Protein AF-A0A517WMY6-F1 (afdb_monomer)

Sequence (155 aa):
MPVGAEIFATSEVVLKEEDVKKLNDDLMNQIGHDRFVGPAECALTLVLPDEYNLFEEVLTNSATLIEAHPVTAYYGAGYERGLWPELAAIIEFLKRRVPTVRVWYGSDTYGEVTETTAQWMSLMWDYWAENGNRPYQNRMRRGNSPESEETGSAH

Radius of gyration: 20.61 Å; Cα contacts (8 Å, |Δi|>4): 230; chains: 1; bounding box: 32×26×88 Å

Solvent-accessible surface area (backbone atoms only — not comparable to full-atom values): 9209 Å² total; per-residue (Å²): 129,82,54,42,36,40,37,38,38,34,14,76,56,75,74,53,70,71,58,49,50,50,52,22,55,54,48,29,74,71,77,40,55,90,47,24,46,55,90,88,42,40,37,50,44,79,57,55,81,86,64,32,81,82,45,63,85,80,64,57,75,45,58,26,42,34,39,41,30,55,61,50,36,25,61,47,94,96,38,27,71,13,55,53,74,60,55,50,49,55,52,54,47,46,60,74,71,42,68,79,50,48,45,32,42,30,37,73,82,76,80,54,67,43,74,62,43,76,68,52,49,49,53,51,49,55,51,38,73,76,52,51,68,55,62,88,78,60,76,80,66,80,73,72,85,88,89,86,89,84,91,83,79,90,133

Structure (mmCIF, N/CA/C/O backbone):
data_AF-A0A517WMY6-F1
#
_entry.id   AF-A0A517WMY6-F1
#
loop_
_atom_site.group_PDB
_atom_site.id
_atom_site.type_symbol
_atom_site.label_atom_id
_atom_site.label_alt_id
_atom_site.label_comp_id
_atom_site.label_asym_id
_atom_site.label_entity_id
_atom_site.label_seq_id
_atom_site.pdbx_PDB_ins_code
_atom_site.Cartn_x
_atom_site.Cartn_y
_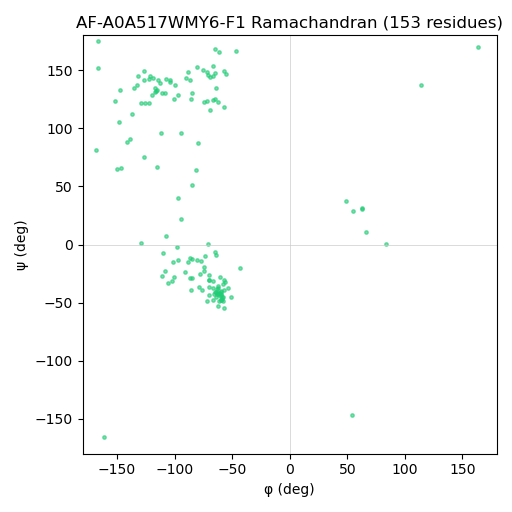atom_site.Cartn_z
_atom_site.occupancy
_atom_site.B_iso_or_equiv
_atom_site.auth_seq_id
_atom_site.auth_comp_id
_atom_site.auth_asym_id
_atom_site.auth_atom_id
_atom_site.pdbx_PDB_model_num
ATOM 1 N N . MET A 1 1 ? 11.315 16.655 -8.483 1.00 58.84 1 MET A N 1
ATOM 2 C CA . MET A 1 1 ? 11.435 15.562 -7.496 1.00 58.84 1 MET A CA 1
ATOM 3 C C . MET A 1 1 ? 10.925 14.279 -8.144 1.00 58.84 1 MET A C 1
ATOM 5 O O . MET A 1 1 ? 10.233 14.407 -9.153 1.00 58.84 1 MET A O 1
ATOM 9 N N . PRO A 1 2 ? 11.328 13.072 -7.705 1.00 79.62 2 PRO A N 1
ATOM 10 C CA . PRO A 1 2 ? 10.618 11.860 -8.116 1.00 79.62 2 PRO A CA 1
ATOM 11 C C . PRO A 1 2 ? 9.137 11.971 -7.719 1.00 79.62 2 PRO A C 1
ATOM 13 O O . PRO A 1 2 ? 8.828 12.658 -6.753 1.00 79.62 2 PRO A O 1
ATOM 16 N N . VAL A 1 3 ? 8.260 11.344 -8.501 1.00 84.62 3 VAL A N 1
ATOM 17 C CA . VAL A 1 3 ? 6.822 11.246 -8.213 1.00 84.62 3 VAL A CA 1
ATOM 18 C C . VAL A 1 3 ? 6.668 10.270 -7.053 1.00 84.62 3 VAL A C 1
ATOM 20 O O . VAL A 1 3 ? 7.175 9.147 -7.148 1.00 84.62 3 VAL A O 1
ATOM 23 N N . GLY A 1 4 ? 6.040 10.705 -5.966 1.00 88.06 4 GLY A N 1
ATOM 24 C CA . GLY A 1 4 ? 5.766 9.897 -4.785 1.00 88.06 4 GLY A CA 1
ATOM 25 C C . GLY A 1 4 ? 4.694 8.844 -5.051 1.00 88.06 4 GLY A C 1
ATOM 26 O O . GLY A 1 4 ? 3.778 9.048 -5.851 1.00 88.06 4 GLY A O 1
ATOM 27 N N . ALA A 1 5 ? 4.845 7.689 -4.408 1.00 91.31 5 ALA A N 1
ATOM 28 C CA . ALA A 1 5 ? 3.827 6.652 -4.395 1.00 91.31 5 ALA A CA 1
ATOM 29 C C . ALA A 1 5 ? 2.824 6.937 -3.274 1.00 91.31 5 ALA A C 1
ATOM 31 O O . ALA A 1 5 ? 3.221 7.026 -2.117 1.00 91.31 5 ALA A O 1
ATOM 32 N N . GLU A 1 6 ? 1.541 7.002 -3.611 1.00 91.06 6 GLU A N 1
ATOM 33 C CA . GLU A 1 6 ? 0.467 7.104 -2.626 1.00 91.06 6 GLU A CA 1
ATOM 34 C C . GLU A 1 6 ? -0.170 5.731 -2.425 1.00 91.06 6 GLU A C 1
ATOM 36 O O . GLU A 1 6 ? -0.591 5.084 -3.389 1.00 91.06 6 GLU A O 1
ATOM 41 N N . ILE A 1 7 ? -0.224 5.268 -1.176 1.00 93.75 7 ILE A N 1
ATOM 42 C CA . ILE A 1 7 ? -0.901 4.027 -0.793 1.00 93.75 7 ILE A CA 1
ATOM 43 C C . ILE A 1 7 ? -1.833 4.336 0.372 1.00 93.75 7 ILE A C 1
ATOM 45 O O . ILE A 1 7 ? -1.383 4.728 1.448 1.00 93.75 7 ILE A O 1
ATOM 49 N N . PHE A 1 8 ? -3.119 4.058 0.181 1.00 92.44 8 PHE A N 1
ATOM 50 C CA . PHE A 1 8 ? -4.131 4.220 1.219 1.00 92.44 8 PHE A CA 1
ATOM 51 C C . PHE A 1 8 ? -4.845 2.905 1.497 1.00 92.44 8 PHE A C 1
ATOM 53 O O . PHE A 1 8 ? -5.116 2.131 0.583 1.00 92.44 8 PHE A O 1
ATOM 60 N N . ALA A 1 9 ? -5.215 2.658 2.747 1.00 93.25 9 ALA A N 1
ATOM 61 C CA . ALA A 1 9 ? -6.077 1.558 3.147 1.00 93.25 9 ALA A CA 1
ATOM 62 C C . ALA A 1 9 ? -7.307 2.097 3.876 1.00 93.25 9 ALA A C 1
ATOM 64 O O . ALA A 1 9 ? -7.192 2.744 4.912 1.00 93.25 9 ALA A O 1
ATOM 65 N N . THR A 1 10 ? -8.487 1.794 3.348 1.00 91.75 10 THR A N 1
ATOM 66 C CA . THR A 1 10 ? -9.777 2.138 3.953 1.00 91.75 10 THR A CA 1
ATOM 67 C C . THR A 1 10 ? -10.412 0.913 4.591 1.00 91.75 10 THR A C 1
ATOM 69 O O . THR A 1 10 ? -10.378 -0.166 3.997 1.00 91.75 10 THR A O 1
ATOM 72 N N . SER A 1 11 ? -11.046 1.087 5.747 1.00 90.75 11 SER A N 1
ATOM 73 C CA . SER A 1 11 ? -11.785 0.048 6.473 1.00 90.75 11 SER A CA 1
ATOM 74 C C . SER A 1 11 ? -13.168 0.554 6.893 1.00 90.75 11 SER A C 1
ATOM 76 O O . SER A 1 11 ? -13.340 1.721 7.251 1.00 90.75 11 SER A O 1
ATOM 78 N N . GLU A 1 12 ? -14.160 -0.339 6.875 1.00 89.69 12 GLU A N 1
ATOM 79 C CA . GLU A 1 12 ? -15.509 -0.084 7.410 1.00 89.69 12 GLU A CA 1
ATOM 80 C C . GLU A 1 12 ? -15.556 -0.166 8.945 1.00 89.69 12 GLU A C 1
ATOM 82 O O . GLU A 1 12 ? -16.507 0.289 9.580 1.00 89.69 12 GLU A O 1
ATOM 87 N N . VAL A 1 13 ? -14.513 -0.728 9.558 1.00 89.50 13 VAL A N 1
ATOM 88 C CA . VAL A 1 13 ? -14.340 -0.818 11.009 1.00 89.50 13 VAL A CA 1
ATOM 89 C C . VAL A 1 13 ? -13.397 0.279 11.489 1.00 89.50 13 VAL A C 1
ATOM 91 O O . VAL A 1 13 ? -12.340 0.486 10.891 1.00 89.50 13 VAL A O 1
ATOM 94 N N . VAL A 1 14 ? -13.755 0.920 12.607 1.00 89.06 14 VAL A N 1
ATOM 95 C CA . VAL A 1 14 ? -12.884 1.858 13.327 1.00 89.06 14 VAL A CA 1
ATOM 96 C C . VAL A 1 14 ? -11.723 1.095 13.964 1.00 89.06 14 VAL A C 1
ATOM 98 O O . VAL A 1 14 ? -11.940 0.273 14.859 1.00 89.06 14 VAL A O 1
ATOM 101 N N . LEU A 1 15 ? -10.495 1.378 13.532 1.00 89.44 15 LEU A N 1
ATOM 102 C CA . LEU A 1 15 ? -9.286 0.859 14.171 1.00 89.44 15 LEU A CA 1
ATOM 103 C C . LEU A 1 15 ? -8.795 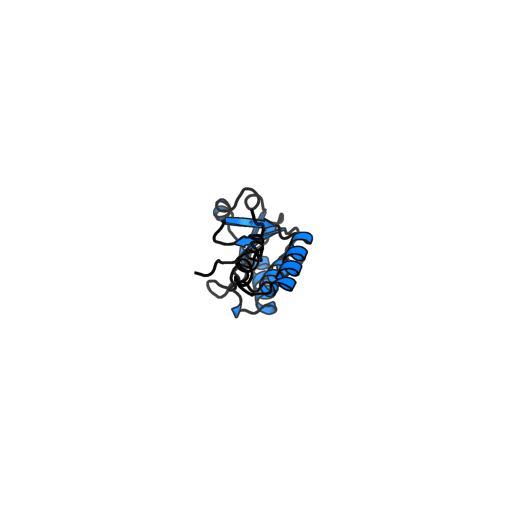1.806 15.261 1.00 89.44 15 LEU A C 1
ATOM 105 O O . LEU A 1 15 ? -8.869 3.026 15.130 1.00 89.44 15 LEU A O 1
ATOM 109 N N . LYS A 1 16 ? -8.271 1.236 16.347 1.00 90.44 16 LYS A N 1
ATOM 110 C CA . LYS A 1 16 ? -7.649 2.020 17.415 1.00 90.44 16 LYS A CA 1
ATOM 111 C C . LYS A 1 16 ? -6.226 2.397 17.020 1.00 90.44 16 LYS A C 1
ATOM 113 O O . LYS A 1 16 ? -5.552 1.644 16.319 1.00 90.44 16 LYS A O 1
ATOM 118 N N . GLU A 1 17 ? -5.728 3.505 17.561 1.00 89.19 17 GLU A N 1
ATOM 119 C CA . GLU A 1 17 ? -4.334 3.931 17.369 1.00 89.19 17 GLU A CA 1
ATOM 120 C C . GLU A 1 17 ? -3.326 2.834 17.746 1.00 89.19 17 GLU A C 1
ATOM 122 O O . GLU A 1 17 ? -2.333 2.638 17.052 1.00 89.19 17 GLU A O 1
ATOM 127 N N . GLU A 1 18 ? -3.599 2.066 18.805 1.00 91.88 18 GLU A N 1
ATOM 128 C CA . GLU A 1 18 ? -2.752 0.943 19.233 1.00 91.88 18 GLU A CA 1
ATOM 129 C C . GLU A 1 18 ? -2.659 -0.169 18.176 1.00 91.88 18 GLU A C 1
ATOM 131 O O . GLU A 1 18 ? -1.588 -0.750 17.983 1.00 91.88 18 GLU A O 1
ATOM 136 N N . ASP A 1 19 ? -3.757 -0.445 17.466 1.00 92.56 19 ASP A N 1
ATOM 137 C CA . ASP A 1 19 ? -3.790 -1.449 16.401 1.00 92.56 19 ASP A CA 1
ATOM 138 C C . ASP A 1 19 ? -2.984 -0.967 15.189 1.00 92.56 19 ASP A C 1
ATOM 140 O O . ASP A 1 19 ? -2.176 -1.719 14.643 1.00 92.56 19 ASP A O 1
ATOM 144 N N . VAL A 1 20 ? -3.139 0.306 14.806 1.00 92.25 20 VAL A N 1
ATOM 145 C CA . VAL A 1 20 ? -2.371 0.920 13.708 1.00 92.25 20 VAL A CA 1
ATOM 146 C C . VAL A 1 20 ? -0.885 0.988 14.049 1.00 92.25 20 VAL A C 1
ATOM 148 O O . VAL A 1 20 ? -0.052 0.651 13.212 1.00 92.25 20 VAL A O 1
ATOM 151 N N . LYS A 1 21 ? -0.534 1.322 15.294 1.00 93.00 21 LYS A N 1
ATOM 152 C CA . LYS A 1 21 ? 0.855 1.303 15.765 1.00 93.00 21 LYS A CA 1
ATOM 153 C C . LYS A 1 21 ? 1.469 -0.091 15.655 1.00 93.00 21 LYS A C 1
ATOM 155 O O . LYS A 1 21 ? 2.589 -0.240 15.182 1.00 93.00 21 LYS A O 1
ATOM 160 N N . LYS A 1 22 ? 0.725 -1.131 16.037 1.0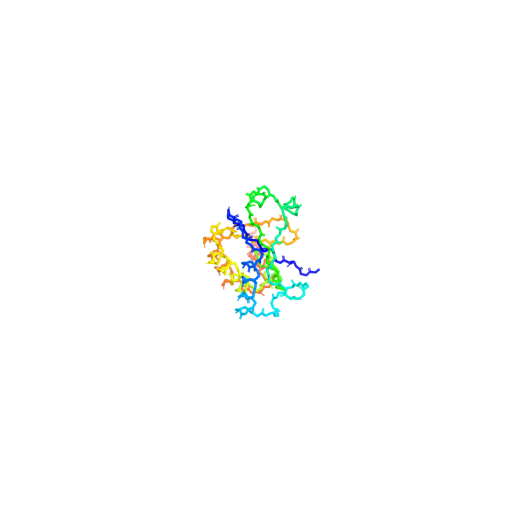0 94.50 22 LYS A N 1
ATOM 161 C CA . LYS A 1 22 ? 1.192 -2.510 15.878 1.00 94.50 22 LYS A CA 1
ATOM 162 C C . LYS A 1 22 ? 1.376 -2.886 14.405 1.00 94.50 22 LYS A C 1
ATOM 164 O O . LYS A 1 22 ? 2.358 -3.540 14.072 1.00 94.50 22 LYS A O 1
ATOM 169 N N . LEU A 1 23 ? 0.457 -2.476 13.526 1.00 95.38 23 LEU A N 1
ATOM 170 C CA . LEU A 1 23 ? 0.593 -2.678 12.079 1.00 95.38 23 LEU A CA 1
ATOM 171 C C . LEU A 1 23 ? 1.831 -1.971 11.520 1.00 95.38 23 LEU A C 1
ATOM 173 O O . LEU A 1 23 ? 2.539 -2.564 10.710 1.00 95.38 23 LEU A O 1
ATOM 177 N N . ASN A 1 24 ? 2.094 -0.741 11.967 1.00 94.62 24 ASN A N 1
ATOM 178 C CA . ASN A 1 24 ? 3.285 0.021 11.615 1.00 94.62 24 ASN A CA 1
ATOM 179 C C . ASN A 1 24 ? 4.558 -0.749 11.988 1.00 94.62 24 ASN A C 1
ATOM 181 O O . ASN A 1 24 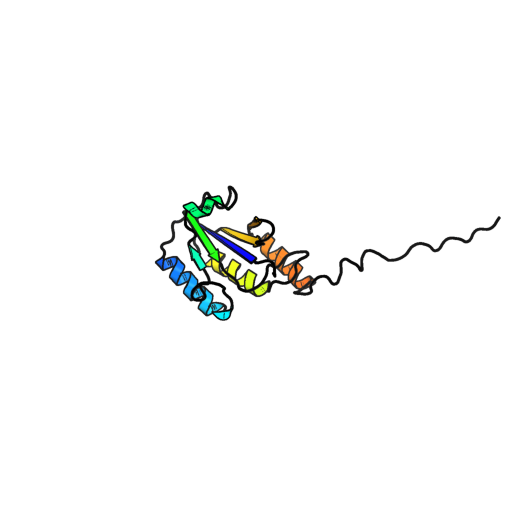? 5.386 -1.028 11.123 1.00 94.62 24 ASN A O 1
ATOM 185 N N . ASP A 1 25 ? 4.675 -1.154 13.255 1.00 93.62 25 ASP A N 1
ATOM 186 C CA . ASP A 1 25 ? 5.855 -1.860 13.759 1.00 93.62 25 ASP A CA 1
ATOM 187 C C . ASP A 1 25 ? 6.053 -3.204 13.033 1.00 93.62 25 ASP A C 1
ATOM 189 O O . ASP A 1 25 ? 7.170 -3.554 12.645 1.00 93.62 25 ASP A O 1
ATOM 193 N N . ASP A 1 26 ? 4.970 -3.953 12.798 1.00 95.81 26 ASP A N 1
ATOM 194 C CA . ASP A 1 26 ? 4.998 -5.210 12.042 1.00 95.81 26 ASP A CA 1
ATOM 195 C C . ASP A 1 26 ? 5.495 -4.994 10.599 1.00 95.81 26 ASP A C 1
ATOM 197 O O . ASP A 1 26 ? 6.316 -5.778 10.115 1.00 95.81 26 ASP A O 1
ATOM 201 N N . LEU A 1 27 ? 5.014 -3.952 9.911 1.00 95.44 27 LEU A N 1
ATOM 202 C CA . LEU A 1 27 ? 5.390 -3.642 8.528 1.00 95.44 27 LEU A CA 1
ATOM 203 C C . LEU A 1 27 ? 6.863 -3.233 8.428 1.00 95.44 27 LEU A C 1
ATOM 205 O O . LEU A 1 27 ? 7.602 -3.775 7.601 1.00 95.44 27 LEU A O 1
ATOM 209 N N . MET A 1 28 ? 7.304 -2.334 9.309 1.00 92.81 28 MET A N 1
ATOM 210 C CA . MET A 1 28 ? 8.694 -1.882 9.379 1.00 92.81 28 MET A CA 1
ATOM 211 C C . MET A 1 28 ? 9.659 -3.038 9.656 1.00 92.81 28 MET A C 1
ATOM 213 O O . MET A 1 28 ? 10.714 -3.131 9.032 1.00 92.81 28 MET A O 1
ATOM 217 N N . ASN A 1 29 ? 9.288 -3.966 10.541 1.00 92.88 29 ASN A N 1
ATOM 218 C CA . ASN A 1 29 ? 10.108 -5.141 10.839 1.00 92.88 29 ASN A CA 1
ATOM 219 C C . ASN A 1 29 ? 10.163 -6.156 9.685 1.00 92.88 29 ASN A C 1
ATOM 221 O O . ASN A 1 29 ? 11.131 -6.908 9.590 1.00 92.88 29 ASN A O 1
ATOM 225 N N . GLN A 1 30 ? 9.144 -6.203 8.822 1.00 93.19 30 GLN A N 1
ATOM 226 C CA . GLN A 1 30 ? 9.101 -7.126 7.683 1.00 93.19 30 GLN A CA 1
ATOM 227 C C . GLN A 1 30 ? 9.817 -6.587 6.443 1.00 93.19 30 GLN A C 1
ATOM 229 O O . GLN A 1 30 ? 10.467 -7.358 5.740 1.00 93.19 30 GLN A O 1
ATOM 234 N N . ILE A 1 31 ? 9.681 -5.289 6.162 1.00 91.00 31 ILE A N 1
ATOM 235 C CA . ILE A 1 31 ? 10.182 -4.668 4.927 1.00 91.00 31 ILE A CA 1
ATOM 236 C C . ILE A 1 31 ? 11.514 -3.937 5.147 1.00 91.00 31 ILE A C 1
ATOM 238 O O . ILE A 1 31 ? 12.341 -3.888 4.237 1.00 91.00 31 ILE A O 1
ATOM 242 N N . GLY A 1 32 ? 11.760 -3.443 6.360 1.00 90.94 32 GLY A N 1
ATOM 243 C CA . GLY A 1 32 ? 12.928 -2.640 6.710 1.00 90.94 32 GLY A CA 1
ATOM 244 C C . GLY A 1 32 ? 12.534 -1.213 7.076 1.00 90.94 32 GLY A C 1
ATOM 245 O O . GLY A 1 32 ? 11.695 -0.596 6.424 1.00 90.94 32 GLY A O 1
ATOM 246 N N . HIS A 1 33 ? 13.148 -0.687 8.135 1.00 89.00 33 HIS A N 1
ATOM 247 C CA . HIS A 1 33 ? 12.879 0.663 8.648 1.00 89.00 33 HIS A CA 1
ATOM 248 C C . HIS A 1 33 ? 13.338 1.743 7.651 1.00 89.00 33 HIS A C 1
ATOM 250 O O . HIS A 1 33 ? 12.678 2.761 7.487 1.00 89.00 33 HIS A O 1
ATOM 256 N N . ASP A 1 34 ? 14.395 1.465 6.881 1.00 89.25 34 ASP A N 1
ATOM 257 C CA . ASP A 1 34 ? 14.968 2.347 5.853 1.00 89.25 34 ASP A CA 1
ATOM 258 C C . ASP A 1 34 ? 14.092 2.513 4.595 1.00 89.25 34 ASP A C 1
ATOM 260 O O . ASP A 1 34 ? 14.483 3.200 3.649 1.00 89.25 34 ASP A O 1
ATOM 264 N N . ARG A 1 35 ? 12.918 1.870 4.564 1.00 89.81 35 ARG A N 1
ATOM 265 C CA . ARG A 1 35 ? 11.990 1.859 3.424 1.00 89.81 35 ARG A CA 1
ATOM 266 C C . ARG A 1 35 ? 10.847 2.855 3.537 1.00 89.81 35 ARG A C 1
ATOM 268 O O . ARG A 1 35 ? 10.079 2.974 2.582 1.00 89.81 35 ARG A O 1
ATOM 275 N N . PHE A 1 36 ? 10.757 3.602 4.636 1.00 89.25 36 PHE A N 1
ATOM 276 C CA . PHE A 1 36 ? 9.648 4.523 4.892 1.00 89.25 36 PHE A CA 1
ATOM 277 C C . PHE A 1 36 ? 10.102 5.957 5.205 1.00 89.25 36 PHE A C 1
ATOM 279 O O . PHE A 1 36 ? 11.197 6.184 5.719 1.00 89.25 36 PHE A O 1
ATOM 286 N N . VAL A 1 37 ? 9.275 6.940 4.837 1.00 75.81 37 VAL A N 1
ATOM 287 C CA . VAL A 1 37 ? 9.523 8.379 5.020 1.00 75.81 37 VAL A CA 1
ATOM 288 C C . VAL A 1 37 ? 8.600 8.907 6.111 1.00 75.81 37 VAL A C 1
ATOM 290 O O . VAL A 1 37 ? 7.398 8.710 6.051 1.00 75.81 37 VAL A O 1
ATOM 293 N N . GLY A 1 38 ? 9.125 9.643 7.089 1.00 61.69 38 GLY A N 1
ATOM 294 C CA . GLY A 1 38 ? 8.277 10.349 8.051 1.00 61.69 38 GLY A CA 1
ATOM 295 C C . GLY A 1 38 ? 9.022 10.791 9.307 1.00 61.69 38 GLY A C 1
ATOM 296 O O . GLY A 1 38 ? 10.171 10.385 9.519 1.00 61.69 38 GLY A O 1
ATOM 297 N N . PRO A 1 39 ? 8.403 11.623 10.167 1.00 50.53 39 PRO A N 1
ATOM 298 C CA . PRO A 1 39 ? 8.930 11.866 11.503 1.00 50.53 39 PRO A CA 1
ATOM 299 C C . PRO A 1 39 ? 9.049 10.520 12.231 1.00 50.53 39 PRO A C 1
ATOM 301 O O . PRO A 1 39 ? 8.061 9.815 12.410 1.00 50.53 39 PRO A O 1
ATOM 304 N N . ALA A 1 40 ? 10.279 10.161 12.605 1.00 56.94 40 ALA A N 1
ATOM 305 C CA . ALA A 1 40 ? 10.638 8.869 13.195 1.00 56.94 40 ALA A CA 1
ATOM 306 C C . ALA A 1 40 ? 10.412 7.625 12.302 1.00 56.94 40 ALA A C 1
ATOM 308 O O . ALA A 1 40 ? 10.157 6.554 12.840 1.00 56.94 40 ALA A O 1
ATOM 309 N N . GLU A 1 41 ? 10.542 7.743 10.971 1.00 65.19 41 GLU A N 1
ATOM 310 C CA . GLU A 1 41 ? 10.542 6.585 10.047 1.00 65.19 41 GLU A CA 1
ATOM 311 C C . GLU A 1 41 ? 9.219 5.789 10.057 1.00 65.19 41 GLU A C 1
ATOM 313 O O . GLU A 1 41 ? 9.197 4.588 9.833 1.00 65.19 41 GLU A O 1
ATOM 318 N N . CYS A 1 42 ? 8.088 6.450 10.316 1.00 83.25 42 CYS A N 1
ATOM 319 C CA . CYS A 1 42 ? 6.778 5.800 10.399 1.00 83.25 42 CYS A CA 1
ATOM 320 C C . CYS A 1 42 ? 6.329 5.242 9.034 1.00 83.25 42 CYS A C 1
ATOM 322 O O . CYS A 1 42 ? 6.233 5.984 8.060 1.00 83.25 42 CYS A O 1
ATOM 324 N N . ALA A 1 43 ? 6.011 3.949 8.967 1.00 90.31 43 ALA A N 1
ATOM 325 C CA . ALA A 1 43 ? 5.500 3.296 7.766 1.00 90.31 43 ALA A CA 1
ATOM 326 C C . ALA A 1 43 ? 4.017 3.568 7.518 1.00 90.31 43 ALA A C 1
ATOM 328 O O . ALA A 1 43 ? 3.621 3.673 6.359 1.00 90.31 43 ALA A O 1
ATOM 329 N N . LEU A 1 44 ? 3.207 3.654 8.581 1.00 92.81 44 LEU A N 1
ATOM 330 C CA . LEU A 1 44 ? 1.752 3.807 8.510 1.00 92.81 44 LEU A CA 1
ATOM 331 C C . LEU A 1 44 ? 1.256 4.910 9.447 1.00 92.81 44 LEU A C 1
ATOM 333 O O . LEU A 1 44 ? 1.642 4.953 10.614 1.00 92.81 44 LEU A O 1
ATOM 337 N N . THR A 1 45 ? 0.331 5.738 8.976 1.00 89.88 45 THR A N 1
ATOM 338 C CA . THR A 1 45 ? -0.361 6.741 9.797 1.00 89.88 45 THR A CA 1
ATOM 339 C C . THR A 1 45 ? -1.866 6.599 9.676 1.00 89.88 45 THR A C 1
ATOM 341 O O . THR A 1 45 ? -2.393 6.341 8.596 1.00 89.88 45 THR A O 1
ATOM 344 N N . LEU A 1 46 ? -2.570 6.788 10.791 1.00 89.06 46 LEU A N 1
ATOM 345 C CA . LEU A 1 46 ? -4.013 6.995 10.761 1.00 89.06 46 LEU A CA 1
ATOM 346 C C . LEU A 1 46 ? -4.271 8.418 10.254 1.00 89.06 46 LEU A C 1
ATOM 348 O O . LEU A 1 46 ? -3.763 9.368 10.846 1.00 89.06 46 LEU A O 1
ATOM 352 N N . VAL A 1 47 ? -5.035 8.553 9.174 1.00 82.94 47 VAL A N 1
ATOM 353 C CA . VAL A 1 47 ? -5.433 9.860 8.637 1.00 82.94 47 VAL A CA 1
ATOM 354 C C . VAL A 1 47 ? -6.679 10.321 9.382 1.00 82.94 47 VAL A C 1
ATOM 356 O O . VAL A 1 47 ? -7.626 9.545 9.548 1.00 82.94 47 VAL A O 1
ATOM 359 N N . LEU A 1 48 ? -6.678 11.561 9.874 1.00 69.88 48 LEU A N 1
ATOM 360 C CA . LEU A 1 48 ? -7.799 12.060 10.663 1.00 69.88 48 LEU A CA 1
ATOM 361 C C . LEU A 1 48 ? -8.999 12.398 9.767 1.00 69.88 48 LEU A C 1
ATOM 363 O O . LEU A 1 48 ? -8.815 12.835 8.631 1.00 69.88 48 LEU A O 1
ATOM 367 N N . PRO A 1 49 ? -10.241 12.281 10.273 1.00 61.00 49 PRO A N 1
ATOM 368 C CA . PRO A 1 49 ? -11.425 12.519 9.455 1.00 61.00 49 PRO A CA 1
ATOM 369 C C . PRO A 1 49 ? -11.522 13.895 8.790 1.00 61.00 49 PRO A C 1
ATOM 371 O O . PRO A 1 49 ? -12.064 14.017 7.695 1.00 61.00 49 PRO A O 1
ATOM 374 N N . ASP A 1 50 ? -10.962 14.927 9.416 1.00 58.94 50 ASP A N 1
ATOM 375 C CA . ASP A 1 50 ? -10.972 16.288 8.872 1.00 58.94 50 ASP A CA 1
ATOM 376 C C . ASP A 1 50 ? -9.985 16.458 7.697 1.00 58.94 50 ASP A C 1
ATOM 378 O O . ASP A 1 50 ? -10.146 17.363 6.873 1.00 58.94 50 ASP A O 1
ATOM 382 N N . GLU A 1 51 ? -9.005 15.555 7.583 1.00 58.22 51 GLU A N 1
ATOM 383 C CA . GLU A 1 51 ? -8.029 15.474 6.489 1.00 58.22 51 GLU A CA 1
ATOM 384 C C . GLU A 1 51 ? -8.576 14.671 5.289 1.00 58.22 51 GLU A C 1
ATOM 386 O O . GLU A 1 51 ? -8.029 14.764 4.190 1.00 58.22 51 GLU A O 1
ATOM 391 N N . TYR A 1 52 ? -9.704 13.953 5.449 1.00 52.09 52 TYR A N 1
ATOM 392 C CA . TYR A 1 52 ? -10.357 13.185 4.374 1.00 52.09 52 TYR A CA 1
ATOM 393 C C . TYR A 1 52 ? -10.801 14.044 3.188 1.00 52.09 52 TYR A C 1
ATOM 395 O O . TYR A 1 52 ? -10.843 13.551 2.066 1.00 52.09 52 TYR A O 1
ATOM 403 N N . ASN A 1 53 ? -11.111 15.324 3.408 1.00 50.06 53 ASN A N 1
ATOM 404 C CA . ASN A 1 53 ? -11.704 16.209 2.396 1.00 50.06 53 ASN A CA 1
ATOM 405 C C . ASN A 1 53 ? -10.813 16.476 1.167 1.00 50.06 53 ASN A C 1
ATOM 407 O O . ASN A 1 53 ? -11.276 17.095 0.210 1.00 50.06 53 ASN A O 1
ATOM 411 N N . LEU A 1 54 ? -9.545 16.058 1.196 1.00 52.47 54 LEU A N 1
ATOM 412 C CA . LEU A 1 54 ? -8.610 16.198 0.077 1.00 52.47 54 LEU A CA 1
ATOM 413 C C . LEU A 1 54 ? -8.682 15.039 -0.922 1.00 52.47 54 LEU A C 1
ATOM 415 O O . LEU A 1 54 ? -8.134 15.146 -2.016 1.00 52.47 54 LEU A O 1
ATOM 419 N N . PHE A 1 55 ? -9.377 13.963 -0.566 1.00 55.97 55 PHE A N 1
ATOM 420 C CA . PHE A 1 55 ? -9.443 12.745 -1.349 1.00 55.97 55 PHE A CA 1
ATOM 421 C C . PHE A 1 55 ? -10.892 12.494 -1.792 1.00 55.97 55 PHE A C 1
ATOM 423 O O . PHE A 1 55 ? -11.813 12.608 -0.984 1.00 55.97 55 PHE A O 1
ATOM 430 N N . GLU A 1 56 ? -11.100 12.208 -3.082 1.00 57.12 56 GLU A N 1
ATOM 431 C CA . GLU A 1 56 ? -12.417 12.062 -3.732 1.00 57.12 56 GLU A CA 1
ATOM 432 C C . GLU A 1 56 ? -13.432 11.187 -2.954 1.00 57.12 56 GLU A C 1
ATOM 434 O O . GLU A 1 56 ? -13.069 10.431 -2.050 1.00 57.12 56 GLU A O 1
ATOM 439 N N . GLU A 1 57 ? -14.716 11.243 -3.352 1.00 54.84 57 GLU A N 1
ATOM 440 C CA . GLU A 1 57 ? -15.904 10.618 -2.713 1.00 54.84 57 GLU A CA 1
ATOM 441 C C . GLU A 1 57 ? -15.737 9.162 -2.215 1.00 54.84 57 GLU A C 1
ATOM 443 O O . GLU A 1 57 ? -16.512 8.689 -1.377 1.00 54.84 57 GLU A O 1
ATOM 448 N N . VAL A 1 58 ? -14.749 8.422 -2.724 1.00 54.19 58 VAL A N 1
ATOM 449 C CA . VAL A 1 58 ? -14.503 7.019 -2.378 1.00 54.19 58 VAL A CA 1
ATOM 450 C C . VAL A 1 58 ? -13.657 6.844 -1.105 1.00 54.19 58 VAL A C 1
ATOM 452 O O . VAL A 1 58 ? -13.856 5.860 -0.390 1.00 54.19 58 VAL A O 1
ATOM 455 N N . LEU A 1 59 ? -12.767 7.788 -0.771 1.00 64.50 59 LEU A N 1
ATOM 456 C CA . LEU A 1 59 ? -11.948 7.737 0.455 1.00 64.50 59 LEU A CA 1
ATOM 457 C C . LEU A 1 59 ? -12.679 8.343 1.672 1.00 64.50 59 LEU A C 1
ATOM 459 O O . LEU A 1 59 ? -12.511 7.876 2.801 1.00 64.50 59 LEU A O 1
ATOM 463 N N . THR A 1 60 ? -13.573 9.304 1.428 1.00 61.31 60 THR A N 1
ATOM 464 C CA . THR A 1 60 ? -14.280 10.125 2.432 1.00 61.31 60 THR A CA 1
ATOM 465 C C . THR A 1 60 ? -15.381 9.408 3.223 1.00 61.31 60 THR A C 1
ATOM 467 O O . THR A 1 60 ? -15.865 9.949 4.213 1.00 61.31 60 THR A O 1
ATOM 470 N N . ASN A 1 61 ? -15.768 8.187 2.839 1.00 67.25 61 ASN A N 1
ATOM 471 C CA . ASN A 1 61 ? -16.879 7.451 3.465 1.00 67.25 61 ASN A CA 1
ATOM 472 C C . ASN A 1 61 ? -16.440 6.271 4.354 1.00 67.25 61 ASN A C 1
ATOM 474 O O . ASN A 1 61 ? -17.279 5.489 4.805 1.00 67.25 61 ASN A O 1
ATOM 478 N N . SER A 1 62 ? -15.137 6.110 4.595 1.00 78.44 62 SER A N 1
ATOM 479 C CA . SER A 1 62 ? -14.606 5.006 5.402 1.00 78.44 62 SER A CA 1
ATOM 480 C C . SER A 1 62 ? -14.536 5.344 6.897 1.00 78.44 62 SER A C 1
ATOM 482 O O . SER A 1 62 ? -14.326 6.490 7.290 1.00 78.44 62 SER A O 1
ATOM 484 N N . ALA A 1 63 ? -14.705 4.334 7.757 1.00 83.88 63 ALA A N 1
ATOM 485 C CA . ALA A 1 63 ? -14.599 4.505 9.208 1.00 83.88 63 ALA A CA 1
ATOM 486 C C . ALA A 1 63 ? -13.141 4.671 9.670 1.00 83.88 63 ALA A C 1
ATOM 488 O O . ALA A 1 63 ? -12.867 5.191 10.750 1.00 83.88 63 ALA A O 1
ATOM 489 N N . THR A 1 64 ? -12.192 4.193 8.869 1.00 88.31 64 THR A N 1
ATOM 490 C CA . THR A 1 64 ? -10.755 4.330 9.097 1.00 88.31 64 THR A CA 1
ATOM 491 C C . THR A 1 64 ? -10.041 4.439 7.763 1.00 88.31 64 THR A C 1
ATOM 493 O O . THR A 1 64 ? -10.260 3.600 6.888 1.00 88.31 64 THR A O 1
ATOM 496 N N . LEU A 1 65 ? -9.138 5.411 7.666 1.00 90.12 65 LEU A N 1
ATOM 497 C CA . LEU A 1 65 ? -8.180 5.566 6.580 1.00 90.12 65 LEU A CA 1
ATOM 498 C C . LEU A 1 65 ? -6.762 5.500 7.152 1.00 90.12 65 LEU A C 1
ATOM 500 O O . LEU A 1 65 ? -6.425 6.201 8.107 1.00 90.12 65 LEU A O 1
ATOM 504 N N . ILE A 1 66 ? -5.934 4.654 6.557 1.00 91.75 66 ILE A N 1
ATOM 505 C CA . ILE A 1 66 ? -4.511 4.531 6.855 1.00 91.75 66 ILE A CA 1
ATOM 506 C C . ILE A 1 66 ? -3.744 4.942 5.604 1.00 91.75 66 ILE A C 1
ATOM 508 O O . ILE A 1 66 ? -4.053 4.466 4.514 1.00 91.75 66 ILE A O 1
ATOM 512 N N . GLU A 1 67 ? -2.730 5.774 5.765 1.00 91.69 67 GLU A N 1
ATOM 513 C CA . GLU A 1 67 ? -1.774 6.118 4.717 1.00 91.69 67 GLU A CA 1
ATOM 514 C C . GLU A 1 67 ? -0.458 5.381 4.967 1.00 91.69 67 GLU A C 1
ATOM 516 O O . GLU A 1 67 ? -0.031 5.246 6.118 1.00 91.69 67 GLU A O 1
ATOM 521 N N . ALA A 1 68 ? 0.169 4.881 3.901 1.00 93.25 68 ALA A N 1
ATOM 522 C CA . ALA A 1 68 ? 1.515 4.330 3.960 1.00 93.25 68 ALA A CA 1
ATOM 523 C C . ALA A 1 68 ? 2.524 5.269 3.297 1.00 93.25 68 ALA A C 1
ATOM 525 O O . ALA A 1 68 ? 2.243 5.833 2.243 1.00 93.25 68 ALA A O 1
ATOM 526 N N . HIS A 1 69 ? 3.723 5.356 3.876 1.00 92.50 69 HIS A N 1
ATOM 527 C CA . HIS A 1 69 ? 4.746 6.333 3.484 1.00 92.50 69 HIS A CA 1
ATOM 528 C C . HIS A 1 69 ? 6.011 5.683 2.907 1.00 92.50 69 HIS A C 1
ATOM 530 O O . HIS A 1 69 ? 7.067 5.730 3.539 1.00 92.50 69 HIS A O 1
ATOM 536 N N . PRO A 1 70 ? 5.961 5.023 1.738 1.00 93.06 70 PRO A N 1
ATOM 537 C CA . PRO A 1 70 ? 7.152 4.415 1.150 1.00 93.06 70 PRO A CA 1
ATOM 538 C C . PRO A 1 70 ? 8.192 5.467 0.714 1.00 93.06 70 PRO A C 1
ATOM 540 O O . PRO A 1 70 ? 7.854 6.521 0.183 1.00 93.06 70 PRO A O 1
ATOM 543 N N . VAL A 1 71 ? 9.485 5.148 0.853 1.00 91.12 71 VAL A N 1
ATOM 544 C CA . VAL A 1 71 ? 10.605 5.952 0.303 1.00 91.12 71 VAL A CA 1
ATOM 545 C C . VAL A 1 71 ? 10.669 5.866 -1.216 1.00 91.12 71 VAL A C 1
ATOM 547 O O . VAL A 1 71 ? 11.152 6.781 -1.888 1.00 91.12 71 VAL A O 1
ATOM 550 N N . THR A 1 72 ? 10.241 4.736 -1.775 1.00 90.94 72 THR A N 1
ATOM 551 C CA . THR A 1 72 ? 10.346 4.498 -3.209 1.00 90.94 72 THR A CA 1
ATOM 552 C C . THR A 1 72 ? 9.351 5.346 -4.001 1.00 90.94 72 THR A C 1
ATOM 554 O O . THR A 1 72 ? 8.255 5.660 -3.546 1.00 90.94 72 THR A O 1
ATOM 557 N N . ALA A 1 73 ? 9.747 5.716 -5.218 1.00 92.44 73 ALA A N 1
ATOM 558 C CA . ALA A 1 73 ? 8.900 6.480 -6.124 1.00 92.44 73 ALA A CA 1
ATOM 559 C C . ALA A 1 73 ? 7.656 5.678 -6.550 1.00 92.44 73 ALA A C 1
ATOM 561 O O . ALA A 1 73 ? 7.601 4.457 -6.411 1.00 92.44 73 ALA A O 1
ATOM 562 N N . TYR A 1 74 ? 6.697 6.357 -7.169 1.00 93.12 74 TYR A N 1
ATOM 563 C CA . TYR A 1 74 ? 5.602 5.725 -7.897 1.00 93.12 74 TYR A CA 1
ATOM 564 C C . TYR A 1 74 ? 6.111 4.756 -8.979 1.00 93.12 74 TYR A C 1
ATOM 566 O O . TYR A 1 74 ? 7.148 4.985 -9.618 1.00 93.12 74 TYR A O 1
ATOM 574 N N . TYR A 1 75 ? 5.362 3.677 -9.207 1.00 94.50 75 TYR A N 1
ATOM 575 C CA . TYR A 1 75 ? 5.559 2.740 -10.303 1.00 94.50 75 TYR A CA 1
ATOM 576 C C . TYR A 1 75 ? 4.269 2.590 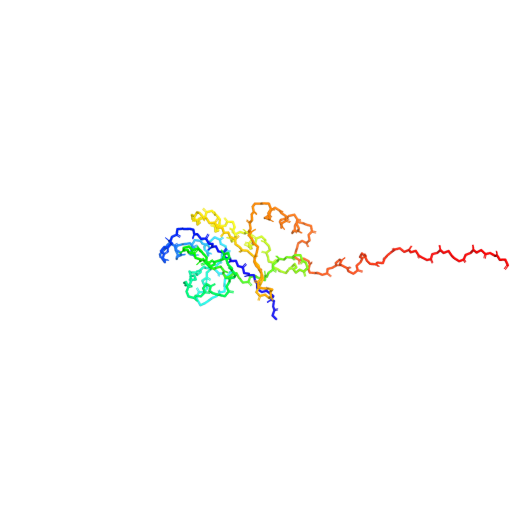-11.107 1.00 94.50 75 TYR A C 1
ATOM 578 O O . TYR A 1 75 ? 3.245 2.150 -10.589 1.00 94.50 75 TYR A O 1
ATOM 586 N N . GLY A 1 76 ? 4.334 2.890 -12.399 1.00 91.88 76 GLY A N 1
ATOM 587 C CA . GLY A 1 76 ? 3.203 2.730 -13.303 1.00 91.88 76 GLY A CA 1
ATOM 588 C C . GLY A 1 76 ? 3.608 2.828 -14.762 1.00 91.88 76 GLY A C 1
ATOM 589 O O . GLY A 1 76 ? 4.762 3.115 -15.089 1.00 91.88 76 GLY A O 1
ATOM 590 N N . ALA A 1 77 ? 2.648 2.594 -15.654 1.00 88.62 77 ALA A N 1
ATOM 591 C CA . ALA A 1 77 ? 2.889 2.676 -17.086 1.00 88.62 77 ALA A CA 1
ATOM 592 C C . ALA A 1 77 ? 3.308 4.098 -17.501 1.00 88.62 77 ALA A C 1
ATOM 594 O O . ALA A 1 77 ? 2.584 5.065 -17.283 1.00 88.62 77 ALA A O 1
ATOM 595 N N . GLY A 1 78 ? 4.481 4.229 -18.122 1.00 86.00 78 GLY A N 1
ATOM 596 C CA . GLY A 1 78 ? 5.095 5.521 -18.446 1.00 86.00 78 GLY A CA 1
ATOM 597 C C . GLY A 1 78 ? 5.895 6.147 -17.296 1.00 86.00 78 GLY A C 1
ATOM 598 O O . GLY A 1 78 ? 6.462 7.231 -17.469 1.00 86.00 78 GLY A O 1
ATOM 599 N N . TYR A 1 79 ? 5.965 5.482 -16.140 1.00 89.44 79 TYR A N 1
ATOM 600 C CA . TYR A 1 79 ? 6.737 5.908 -14.977 1.00 89.44 79 TYR A CA 1
ATOM 601 C C . TYR A 1 79 ? 7.295 4.702 -14.193 1.00 89.44 79 TYR A C 1
ATOM 603 O O . TYR A 1 79 ? 6.943 4.438 -13.047 1.00 89.44 79 TYR A O 1
ATOM 611 N N . GLU A 1 80 ? 8.205 3.946 -14.807 1.00 92.69 80 GLU A N 1
ATOM 612 C CA . GLU A 1 80 ? 8.764 2.700 -14.257 1.00 92.69 80 GLU A CA 1
ATOM 613 C C . GLU A 1 80 ? 9.945 2.951 -13.302 1.00 92.69 80 GLU A C 1
ATOM 615 O O . GLU A 1 80 ? 11.040 2.413 -13.489 1.00 92.69 80 GLU A O 1
ATOM 620 N N . ARG A 1 81 ? 9.769 3.838 -12.313 1.00 90.81 81 ARG A N 1
ATOM 621 C CA . ARG A 1 81 ? 10.858 4.257 -11.407 1.00 90.81 81 ARG A CA 1
ATOM 622 C C . ARG A 1 81 ? 10.769 3.665 -10.003 1.00 90.81 81 ARG A C 1
ATOM 624 O O . ARG A 1 81 ? 11.816 3.408 -9.413 1.00 90.81 81 ARG A O 1
ATOM 631 N N . GLY A 1 82 ? 9.565 3.438 -9.489 1.00 92.12 82 GLY A N 1
ATOM 632 C CA . GLY A 1 82 ? 9.337 2.8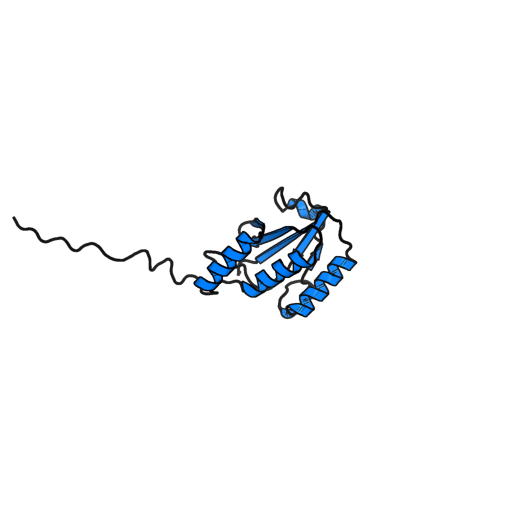16 -8.187 1.00 92.12 82 GLY A CA 1
ATOM 633 C C . GLY A 1 82 ? 9.764 1.354 -8.114 1.00 92.12 82 GLY A C 1
ATOM 634 O O . GLY A 1 82 ? 9.783 0.638 -9.114 1.00 92.12 82 GLY A O 1
ATOM 635 N N . LEU A 1 83 ? 10.103 0.873 -6.922 1.00 93.75 83 LEU A N 1
ATOM 636 C CA . LEU A 1 83 ? 10.368 -0.547 -6.684 1.00 93.75 83 LEU A CA 1
ATOM 637 C C . LEU A 1 83 ? 9.036 -1.293 -6.548 1.00 93.75 83 LEU A C 1
ATOM 639 O O . LEU A 1 83 ? 8.528 -1.468 -5.444 1.00 93.75 83 LEU A O 1
ATOM 643 N N . TRP A 1 84 ? 8.468 -1.741 -7.673 1.00 95.88 84 TRP A N 1
ATOM 644 C CA . TRP A 1 84 ? 7.163 -2.415 -7.679 1.00 95.88 84 TRP A CA 1
ATOM 645 C C . TRP A 1 84 ? 7.047 -3.580 -6.681 1.00 95.88 84 TRP A C 1
ATOM 647 O O . TRP A 1 84 ? 6.061 -3.599 -5.952 1.00 95.88 84 TRP A O 1
ATOM 657 N N . PRO A 1 85 ? 8.023 -4.505 -6.549 1.00 96.56 85 PRO A N 1
ATOM 658 C CA . PRO A 1 85 ? 7.917 -5.574 -5.556 1.00 96.56 85 PRO A CA 1
ATOM 659 C C . PRO A 1 85 ? 7.764 -5.082 -4.113 1.00 96.56 85 PRO A C 1
ATOM 661 O O . PRO A 1 85 ? 7.061 -5.709 -3.326 1.00 96.56 85 PRO A O 1
ATOM 664 N N . GLU A 1 86 ? 8.400 -3.960 -3.774 1.00 95.69 86 GLU A N 1
ATOM 665 C CA . GLU A 1 86 ? 8.325 -3.347 -2.445 1.00 95.69 86 GLU A CA 1
ATOM 666 C C . GLU A 1 86 ? 6.944 -2.716 -2.221 1.00 95.69 86 GLU A C 1
ATOM 668 O O . GLU A 1 86 ? 6.267 -3.024 -1.241 1.00 95.69 86 GLU A O 1
ATOM 673 N N . LEU A 1 87 ? 6.472 -1.925 -3.189 1.00 97.19 87 LEU A N 1
ATOM 674 C CA . LEU A 1 87 ? 5.134 -1.324 -3.176 1.00 97.19 87 LEU A CA 1
ATOM 675 C C . LEU A 1 87 ? 4.034 -2.392 -3.092 1.00 97.19 87 LEU A C 1
ATOM 677 O O . LEU A 1 87 ? 3.114 -2.292 -2.279 1.00 97.19 87 LEU A O 1
ATOM 681 N N . ALA A 1 88 ? 4.156 -3.453 -3.889 1.00 98.00 88 ALA A N 1
ATOM 682 C CA . ALA A 1 88 ? 3.236 -4.579 -3.889 1.00 98.00 88 ALA A CA 1
ATOM 683 C C . ALA A 1 88 ? 3.231 -5.316 -2.543 1.00 98.00 88 ALA A C 1
ATOM 685 O O . ALA A 1 88 ? 2.165 -5.717 -2.081 1.00 98.00 88 ALA A O 1
ATOM 686 N N . ALA A 1 89 ? 4.387 -5.470 -1.889 1.00 98.00 89 ALA A N 1
ATOM 687 C CA . ALA A 1 89 ? 4.465 -6.079 -0.565 1.00 98.00 89 ALA A CA 1
ATOM 688 C C . ALA A 1 89 ? 3.712 -5.254 0.493 1.00 98.00 89 ALA A C 1
ATOM 690 O O . ALA A 1 89 ? 2.964 -5.832 1.281 1.00 98.00 89 ALA A O 1
ATOM 691 N N . ILE A 1 90 ? 3.837 -3.922 0.471 1.00 97.75 90 ILE A N 1
ATOM 692 C CA . ILE A 1 90 ? 3.088 -3.018 1.364 1.00 97.75 90 ILE A CA 1
ATOM 693 C C . ILE A 1 90 ? 1.577 -3.160 1.127 1.00 97.75 90 ILE A C 1
ATOM 695 O O . ILE A 1 90 ? 0.811 -3.369 2.069 1.00 97.75 90 ILE A O 1
ATOM 699 N N . ILE A 1 91 ? 1.147 -3.116 -0.138 1.00 98.12 91 ILE A N 1
ATOM 700 C CA . ILE A 1 91 ? -0.263 -3.274 -0.526 1.00 98.12 91 ILE A CA 1
ATOM 701 C C . ILE A 1 91 ? -0.816 -4.619 -0.032 1.00 98.12 91 ILE A C 1
ATOM 703 O O . ILE A 1 91 ? -1.885 -4.687 0.580 1.00 98.12 91 ILE A O 1
ATOM 707 N N . GLU A 1 92 ? -0.088 -5.709 -0.272 1.00 98.06 92 GLU A N 1
ATOM 708 C CA . GLU A 1 92 ? -0.508 -7.059 0.106 1.00 98.06 92 GLU A CA 1
ATOM 709 C C . GLU A 1 92 ? -0.479 -7.285 1.628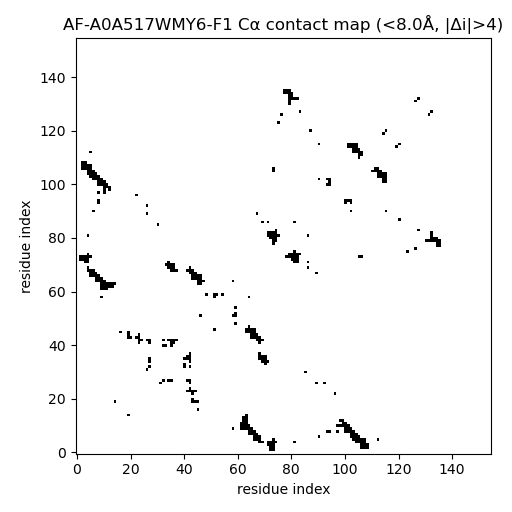 1.00 98.06 92 GLU A C 1
ATOM 711 O O . GLU A 1 92 ? -1.306 -8.053 2.139 1.00 98.06 92 GLU A O 1
ATOM 716 N N . PHE A 1 93 ? 0.418 -6.611 2.357 1.00 97.81 93 PHE A N 1
ATOM 717 C CA . PHE A 1 93 ? 0.422 -6.577 3.819 1.00 97.81 93 PHE A CA 1
ATOM 718 C C . PHE A 1 93 ? -0.868 -5.945 4.346 1.00 97.81 93 PHE A C 1
ATOM 720 O O . PHE A 1 93 ? -1.583 -6.580 5.125 1.00 97.81 93 PHE A O 1
ATOM 727 N N . LEU A 1 94 ? -1.218 -4.746 3.870 1.00 96.94 94 LEU A N 1
ATOM 728 C CA . LEU A 1 94 ? -2.427 -4.035 4.296 1.00 96.94 94 LEU A CA 1
ATOM 729 C C . LEU A 1 94 ? -3.682 -4.870 4.025 1.00 96.94 94 LEU A C 1
ATOM 731 O O . LEU A 1 94 ? -4.470 -5.101 4.942 1.00 96.94 94 LEU A O 1
ATOM 735 N N . LYS A 1 95 ? -3.804 -5.444 2.820 1.00 96.50 95 LYS A N 1
ATOM 736 C CA . LYS A 1 95 ? -4.925 -6.326 2.446 1.00 96.50 95 LYS A CA 1
ATOM 737 C C . LYS A 1 95 ? -5.128 -7.532 3.362 1.00 96.50 95 LYS A C 1
ATOM 739 O O . LYS A 1 95 ? -6.248 -8.007 3.513 1.00 96.50 95 LYS A O 1
ATOM 744 N N . ARG A 1 96 ? -4.045 -8.077 3.925 1.00 96.38 96 ARG A N 1
ATOM 745 C CA . ARG A 1 96 ? -4.082 -9.276 4.785 1.00 96.38 96 ARG A CA 1
ATOM 746 C C . ARG A 1 96 ? -4.256 -8.961 6.261 1.00 96.38 96 ARG A C 1
ATOM 748 O O . ARG A 1 96 ? -4.641 -9.848 7.020 1.00 96.38 96 ARG A O 1
ATOM 755 N N . ARG A 1 97 ? -3.887 -7.754 6.686 1.00 95.50 97 ARG A N 1
ATOM 756 C CA . ARG A 1 97 ? -3.767 -7.399 8.106 1.00 95.50 97 ARG A CA 1
ATOM 757 C C . ARG A 1 97 ? -4.864 -6.457 8.582 1.00 95.50 97 ARG A C 1
ATOM 759 O O . ARG A 1 97 ? -5.154 -6.453 9.775 1.00 95.50 97 ARG A O 1
ATOM 766 N N . VAL A 1 98 ? -5.485 -5.712 7.674 1.00 91.75 98 VAL A N 1
ATOM 767 C CA . VAL A 1 98 ? -6.573 -4.782 7.982 1.00 91.75 98 VAL A CA 1
ATOM 768 C C . VAL A 1 98 ? -7.924 -5.468 7.701 1.00 91.75 98 VAL A C 1
ATOM 770 O O . VAL A 1 98 ? -8.108 -6.045 6.627 1.00 91.75 98 VAL A O 1
ATOM 773 N N . PRO A 1 99 ? -8.880 -5.459 8.646 1.00 86.00 99 PRO A N 1
ATOM 774 C CA . PRO A 1 99 ? -10.199 -6.056 8.442 1.00 86.00 99 PRO A CA 1
ATOM 775 C C . PRO A 1 99 ? -11.025 -5.258 7.424 1.00 86.00 99 PRO A C 1
ATOM 777 O O . PRO A 1 99 ? -10.961 -4.032 7.406 1.00 86.00 99 PRO A O 1
ATOM 780 N N . THR A 1 100 ? -11.839 -5.939 6.604 1.00 87.88 100 THR A N 1
ATOM 781 C CA . THR A 1 100 ? -12.758 -5.297 5.626 1.00 87.88 100 THR A CA 1
ATOM 782 C C . THR A 1 100 ? -12.081 -4.225 4.763 1.00 87.88 100 THR A C 1
ATOM 784 O O . THR A 1 100 ? -12.649 -3.170 4.493 1.00 87.88 100 THR A O 1
ATOM 787 N N . VAL A 1 101 ? -10.826 -4.471 4.387 1.00 92.75 101 VAL A N 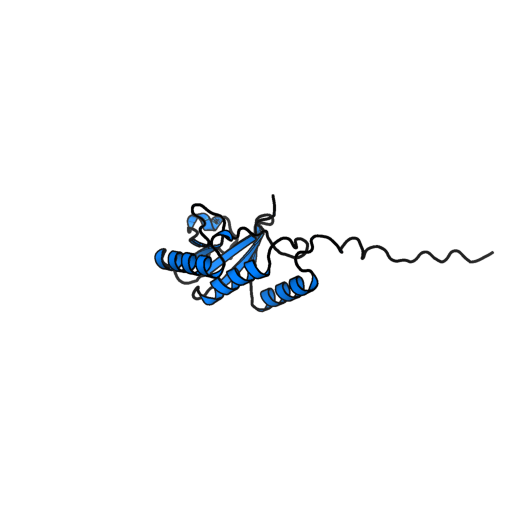1
ATOM 788 C CA . VAL A 1 101 ? -9.971 -3.446 3.796 1.00 92.75 101 VAL A CA 1
ATOM 789 C C . VAL A 1 101 ? -10.137 -3.339 2.288 1.00 92.75 101 VAL A C 1
ATOM 791 O O . VAL A 1 101 ? -10.203 -4.341 1.572 1.00 92.75 101 VAL A O 1
ATOM 794 N N . ARG A 1 102 ? -10.101 -2.101 1.805 1.00 93.50 102 ARG A N 1
ATOM 795 C CA . ARG A 1 102 ? -9.827 -1.765 0.406 1.00 93.50 102 ARG A CA 1
ATOM 796 C C . ARG A 1 102 ? -8.548 -0.947 0.368 1.00 93.50 102 ARG A C 1
ATOM 798 O O . ARG A 1 102 ? -8.364 -0.067 1.204 1.00 93.50 102 ARG A O 1
ATOM 805 N N . VAL A 1 103 ? -7.650 -1.277 -0.555 1.00 95.12 103 VAL A N 1
ATOM 806 C CA . VAL A 1 103 ? -6.349 -0.609 -0.676 1.00 95.12 103 VAL A CA 1
ATOM 807 C C . VAL A 1 103 ? -6.279 0.107 -2.012 1.00 95.12 103 VAL A C 1
ATOM 809 O O . VAL A 1 103 ? -6.580 -0.486 -3.049 1.00 95.12 103 VAL A O 1
ATOM 812 N N . TRP A 1 104 ? -5.851 1.357 -1.975 1.00 93.94 104 TRP A N 1
ATOM 813 C CA . TRP A 1 104 ? -5.794 2.295 -3.082 1.00 93.94 104 TRP A CA 1
ATOM 814 C C . TRP A 1 104 ? -4.341 2.629 -3.377 1.00 93.94 104 TRP A C 1
ATOM 816 O O . TRP A 1 104 ? -3.538 2.747 -2.453 1.00 93.94 104 TRP A O 1
ATOM 826 N N . TYR A 1 105 ? -4.009 2.763 -4.655 1.00 94.38 105 TYR A N 1
ATOM 827 C CA . TYR A 1 105 ? -2.663 3.092 -5.098 1.00 94.38 105 TYR A CA 1
ATOM 828 C C . TYR A 1 105 ? -2.691 4.159 -6.182 1.00 94.38 105 TYR A C 1
ATOM 830 O O . TYR A 1 105 ? -3.467 4.050 -7.135 1.00 94.38 105 TYR A O 1
ATOM 838 N N . GLY A 1 106 ? -1.823 5.155 -6.065 1.00 91.50 106 GLY A N 1
ATOM 839 C CA . GLY A 1 106 ? -1.743 6.252 -7.017 1.00 91.50 106 GLY A CA 1
ATOM 840 C C . GLY A 1 106 ? -0.428 7.006 -6.940 1.00 91.50 106 GLY A C 1
ATOM 841 O O . GLY A 1 106 ? 0.562 6.527 -6.376 1.00 91.50 106 GLY A O 1
ATOM 842 N N . SER A 1 107 ? -0.425 8.177 -7.566 1.00 88.38 107 SER A N 1
ATOM 843 C CA . SER A 1 107 ? 0.726 9.067 -7.599 1.00 88.38 107 SER A CA 1
ATOM 844 C C . SER A 1 107 ? 0.376 10.433 -7.018 1.00 88.38 107 SER A C 1
ATOM 846 O O . SER A 1 107 ? -0.682 10.988 -7.319 1.00 88.38 107 SER A O 1
ATOM 848 N N . ASP A 1 108 ? 1.329 11.015 -6.293 1.00 81.88 108 ASP A N 1
ATOM 849 C CA . ASP A 1 108 ? 1.215 12.346 -5.669 1.00 81.88 108 ASP A CA 1
ATOM 850 C C . ASP A 1 108 ? 1.082 13.511 -6.669 1.00 81.88 108 ASP A C 1
ATOM 852 O O . ASP A 1 108 ? 0.920 14.672 -6.298 1.00 81.88 108 ASP A O 1
ATOM 856 N N . THR A 1 109 ? 1.208 13.217 -7.964 1.00 78.31 109 THR A N 1
ATOM 857 C CA . THR A 1 109 ? 1.248 14.213 -9.035 1.00 78.31 109 THR A CA 1
ATOM 858 C C . THR A 1 109 ? -0.078 14.313 -9.779 1.00 78.31 109 THR A C 1
ATOM 860 O O . THR A 1 109 ? -0.407 15.385 -10.288 1.00 78.31 109 THR A O 1
ATOM 863 N N . TYR A 1 110 ? -0.824 13.210 -9.884 1.00 67.75 110 TYR A N 1
ATOM 864 C CA . TYR A 1 110 ? -2.075 13.174 -10.645 1.00 67.75 110 TYR A CA 1
ATOM 865 C C . TYR A 1 110 ? -3.316 13.249 -9.753 1.00 67.75 110 TYR A C 1
ATOM 867 O O . TYR A 1 110 ? -4.384 13.552 -10.272 1.00 67.75 110 TYR A O 1
ATOM 875 N N . GLY A 1 111 ? -3.182 13.031 -8.438 1.00 68.38 111 GLY A N 1
ATOM 876 C CA . GLY A 1 111 ? -4.297 13.115 -7.484 1.00 68.38 111 GLY A CA 1
ATOM 877 C C . GLY A 1 111 ? -5.364 12.033 -7.676 1.00 68.38 111 GLY A C 1
ATOM 878 O O . GLY A 1 111 ? -6.437 12.115 -7.088 1.00 68.38 111 GLY A O 1
ATOM 879 N N . GLU A 1 112 ? -5.076 11.026 -8.501 1.00 76.38 112 GLU A N 1
ATOM 880 C CA . GLU A 1 112 ? -5.960 9.904 -8.795 1.00 76.38 112 GLU A CA 1
ATOM 881 C C . GLU A 1 112 ? -5.375 8.625 -8.189 1.00 76.38 112 GLU A C 1
ATOM 883 O O . GLU A 1 112 ? -4.208 8.278 -8.413 1.00 76.38 112 GLU A O 1
ATOM 888 N N . VAL A 1 113 ? -6.211 7.889 -7.456 1.00 86.62 113 VAL A N 1
ATOM 889 C CA . VAL A 1 113 ? -5.871 6.584 -6.881 1.00 86.62 113 VAL A CA 1
ATOM 890 C C . VAL A 1 113 ? -6.786 5.501 -7.442 1.00 86.62 113 VAL A C 1
ATOM 892 O O . VAL A 1 113 ? -7.972 5.710 -7.679 1.00 86.62 113 VAL A O 1
ATOM 895 N N . THR A 1 114 ? -6.239 4.308 -7.655 1.00 90.75 114 THR A N 1
ATOM 896 C CA . THR A 1 114 ? -6.977 3.143 -8.157 1.00 90.75 114 THR A CA 1
ATOM 897 C C . THR A 1 114 ? -7.076 2.070 -7.082 1.00 90.75 114 THR A C 1
ATOM 899 O O . THR A 1 114 ? -6.099 1.779 -6.392 1.00 90.75 114 THR A O 1
ATOM 902 N N . GLU A 1 115 ? -8.241 1.429 -6.959 1.00 93.25 115 GLU A N 1
ATOM 903 C CA . GLU A 1 115 ? -8.388 0.270 -6.081 1.00 93.25 115 GLU A CA 1
ATOM 904 C C . GLU A 1 115 ? -7.537 -0.905 -6.577 1.00 93.25 115 GLU A C 1
ATOM 906 O O . GLU A 1 115 ? -7.670 -1.394 -7.702 1.00 93.25 115 GLU A O 1
ATOM 911 N N . THR A 1 116 ? -6.693 -1.417 -5.692 1.00 96.19 116 THR A N 1
ATOM 912 C CA . THR A 1 116 ? -5.754 -2.501 -5.973 1.00 96.19 116 THR A CA 1
ATOM 913 C C . THR A 1 116 ? -6.441 -3.869 -5.901 1.00 96.19 116 THR A C 1
ATOM 915 O O . THR A 1 116 ? -6.131 -4.713 -5.066 1.00 96.19 116 THR A O 1
ATOM 918 N N . THR A 1 117 ? -7.407 -4.147 -6.772 1.00 96.31 117 THR A N 1
ATOM 919 C CA . THR A 1 117 ? -8.049 -5.477 -6.825 1.00 96.31 117 THR A CA 1
ATOM 920 C C . THR A 1 117 ? -7.042 -6.594 -7.156 1.00 96.31 117 THR A C 1
ATOM 922 O O . THR A 1 117 ? -5.933 -6.336 -7.627 1.00 96.31 117 THR A O 1
ATOM 925 N N . ALA A 1 118 ? -7.411 -7.865 -6.950 1.00 96.44 118 ALA A N 1
ATOM 926 C CA . ALA A 1 118 ? -6.554 -8.997 -7.330 1.00 96.44 118 ALA A CA 1
ATOM 927 C C . ALA A 1 118 ? -6.199 -8.985 -8.830 1.00 96.44 118 ALA A C 1
ATOM 929 O O . ALA A 1 118 ? -5.057 -9.249 -9.205 1.00 96.44 118 ALA A O 1
ATOM 930 N N . GLN A 1 119 ? -7.163 -8.616 -9.680 1.00 97.31 119 GLN A N 1
ATOM 931 C CA . GLN A 1 119 ? -6.942 -8.457 -11.116 1.00 97.31 119 GLN A CA 1
ATOM 932 C C . GLN A 1 119 ? -5.956 -7.322 -11.406 1.00 97.31 119 GLN A C 1
ATOM 934 O O . GLN A 1 119 ? -5.031 -7.505 -12.192 1.00 97.31 119 GLN A O 1
ATOM 939 N N . TRP A 1 120 ? -6.121 -6.172 -10.749 1.00 97.12 120 TRP A N 1
ATOM 940 C CA . TRP A 1 120 ? -5.220 -5.034 -10.922 1.00 97.12 120 TRP A CA 1
ATOM 941 C C . TRP A 1 120 ? -3.783 -5.372 -10.493 1.00 97.12 120 TRP A C 1
ATOM 943 O O . TRP A 1 120 ? -2.840 -5.092 -11.229 1.00 97.12 120 TRP A O 1
ATOM 953 N N . MET A 1 121 ? -3.609 -6.066 -9.362 1.00 98.19 121 MET A N 1
ATOM 954 C CA . MET A 1 121 ? -2.290 -6.535 -8.916 1.00 98.19 121 MET A CA 1
ATOM 955 C C . MET A 1 121 ? -1.634 -7.466 -9.936 1.00 98.19 121 MET A C 1
ATOM 957 O O . MET A 1 121 ? -0.441 -7.328 -10.197 1.00 98.19 121 MET A O 1
ATOM 961 N N . SER A 1 122 ? -2.398 -8.399 -10.518 1.00 98.00 122 SER A N 1
ATOM 962 C CA . SER A 1 122 ? -1.888 -9.299 -11.561 1.00 98.00 122 SER A CA 1
ATOM 963 C C . SER A 1 122 ? -1.382 -8.512 -12.767 1.00 98.00 122 SER A C 1
ATOM 965 O O . SER A 1 122 ? -0.256 -8.729 -13.199 1.00 98.00 122 SER A O 1
ATOM 967 N N . LEU A 1 123 ? -2.168 -7.545 -13.251 1.00 97.38 123 LEU A N 1
ATOM 968 C CA . LEU A 1 123 ? -1.790 -6.704 -14.391 1.00 97.38 123 LEU A CA 1
ATOM 969 C C . LEU A 1 123 ? -0.500 -5.918 -14.132 1.00 97.38 123 LEU A C 1
ATOM 971 O O . LEU A 1 123 ? 0.343 -5.798 -15.018 1.00 97.38 123 LEU A O 1
ATOM 975 N N . MET A 1 124 ? -0.325 -5.398 -12.919 1.00 97.25 124 MET A N 1
ATOM 976 C CA . MET A 1 124 ? 0.884 -4.661 -12.552 1.00 97.25 124 MET A CA 1
ATOM 977 C C . MET A 1 124 ? 2.115 -5.563 -12.436 1.00 97.25 124 MET A C 1
ATOM 979 O O . MET A 1 124 ? 3.206 -5.157 -12.835 1.00 97.25 124 MET A O 1
ATOM 983 N N . TRP A 1 125 ? 1.954 -6.794 -11.944 1.00 97.75 125 TRP A N 1
ATOM 984 C CA . TRP A 1 125 ? 3.024 -7.790 -11.959 1.00 97.75 125 TRP A CA 1
ATOM 985 C C . TRP A 1 125 ? 3.412 -8.211 -13.373 1.00 97.75 125 TRP A C 1
ATOM 987 O O . TRP A 1 125 ? 4.608 -8.283 -13.650 1.00 97.75 125 TRP A O 1
ATOM 997 N N . ASP A 1 126 ? 2.440 -8.427 -14.260 1.00 97.12 126 ASP A N 1
ATOM 998 C CA . ASP A 1 126 ? 2.696 -8.727 -15.672 1.00 97.12 126 ASP A CA 1
ATOM 999 C C . ASP A 1 126 ? 3.467 -7.570 -16.325 1.00 97.12 126 ASP A C 1
ATOM 1001 O O . ASP A 1 126 ? 4.529 -7.772 -16.917 1.00 97.12 126 ASP A O 1
ATOM 1005 N N . TYR A 1 127 ? 3.007 -6.332 -16.115 1.00 95.31 127 TYR A N 1
ATOM 1006 C CA . TYR A 1 127 ? 3.688 -5.140 -16.618 1.00 95.31 127 TYR A CA 1
ATOM 1007 C C . TYR A 1 127 ? 5.120 -5.020 -16.084 1.00 95.31 127 TYR A C 1
ATOM 1009 O O . TYR A 1 127 ? 6.051 -4.746 -16.847 1.00 95.31 127 TYR A O 1
ATOM 1017 N N . TRP A 1 128 ? 5.324 -5.248 -14.785 1.00 95.62 128 TRP A N 1
ATOM 1018 C CA . TRP A 1 128 ? 6.655 -5.217 -14.189 1.00 95.62 128 TRP A CA 1
ATOM 1019 C C . TRP A 1 128 ? 7.549 -6.352 -14.685 1.00 95.62 128 TRP A C 1
ATOM 1021 O O . TRP A 1 128 ? 8.731 -6.121 -14.926 1.00 95.62 128 TRP A O 1
ATOM 1031 N N . ALA A 1 129 ? 7.022 -7.556 -14.898 1.00 95.06 129 ALA A N 1
ATOM 1032 C CA . ALA A 1 129 ? 7.793 -8.663 -15.456 1.00 95.06 129 ALA A CA 1
ATOM 1033 C C . ALA A 1 129 ? 8.284 -8.351 -16.882 1.00 95.06 129 ALA A C 1
ATOM 1035 O O . ALA A 1 129 ? 9.405 -8.712 -17.247 1.00 95.06 129 ALA A O 1
ATOM 1036 N N . GLU A 1 130 ? 7.480 -7.633 -17.670 1.00 93.00 130 GLU A N 1
ATOM 1037 C CA . GLU A 1 130 ? 7.837 -7.206 -19.025 1.00 93.00 130 GLU A CA 1
ATOM 1038 C C . GLU A 1 130 ? 8.824 -6.026 -19.057 1.00 93.00 130 GLU A C 1
ATOM 1040 O O . GLU A 1 130 ? 9.724 -5.986 -19.904 1.00 93.00 130 GLU A O 1
ATOM 1045 N N . ASN A 1 131 ? 8.671 -5.053 -18.152 1.00 91.25 131 ASN A N 1
ATOM 1046 C CA . ASN A 1 131 ? 9.351 -3.754 -18.250 1.00 91.25 131 ASN A CA 1
ATOM 1047 C C . ASN A 1 131 ? 10.429 -3.535 -17.175 1.00 91.25 131 ASN A C 1
ATOM 1049 O O . ASN A 1 131 ? 11.405 -2.810 -17.401 1.00 91.25 131 ASN A O 1
ATOM 1053 N N . GLY A 1 132 ? 10.293 -4.177 -16.017 1.00 90.62 132 GLY A N 1
ATOM 1054 C CA . GLY A 1 132 ? 11.108 -3.955 -14.826 1.00 90.62 132 GLY A CA 1
ATOM 1055 C C . GLY A 1 132 ? 11.115 -2.486 -14.404 1.00 90.62 132 GLY A C 1
ATOM 1056 O O . GLY A 1 132 ? 10.154 -1.751 -14.620 1.00 90.62 132 GLY A O 1
ATOM 1057 N N . ASN A 1 133 ? 12.245 -2.038 -13.857 1.00 86.06 133 ASN A N 1
ATOM 1058 C CA . ASN A 1 133 ? 12.496 -0.641 -13.487 1.00 86.06 133 ASN A CA 1
ATOM 1059 C C . ASN A 1 133 ? 13.283 0.095 -14.579 1.00 86.06 133 ASN A C 1
ATOM 1061 O O . ASN A 1 133 ? 14.246 0.809 -14.294 1.00 86.06 133 ASN A O 1
ATOM 1065 N N . ARG A 1 134 ? 12.965 -0.164 -15.853 1.00 76.38 134 ARG A N 1
ATOM 1066 C CA . ARG A 1 134 ? 13.661 0.443 -16.993 1.00 76.38 134 ARG A CA 1
ATOM 1067 C C . ARG A 1 134 ? 12.893 1.684 -17.447 1.00 76.38 134 ARG A C 1
ATOM 1069 O O . ARG A 1 134 ? 11.966 1.550 -18.242 1.00 76.38 134 ARG A O 1
ATOM 1076 N N . PRO A 1 135 ? 13.268 2.896 -17.005 1.00 62.88 135 PRO A N 1
ATOM 1077 C CA . PRO A 1 135 ? 12.595 4.101 -17.462 1.00 62.88 135 PRO A CA 1
ATOM 1078 C C . PRO A 1 135 ? 12.797 4.303 -18.973 1.00 62.88 135 PRO A C 1
ATOM 1080 O O . PRO A 1 135 ? 13.917 4.218 -19.475 1.00 62.88 135 PRO A O 1
ATOM 1083 N N . TYR A 1 136 ? 11.719 4.640 -19.688 1.00 57.34 136 TYR A N 1
ATOM 1084 C CA . TYR A 1 136 ? 11.738 5.342 -20.985 1.00 57.34 136 TYR A CA 1
ATOM 1085 C C . TYR A 1 136 ? 12.574 4.750 -22.142 1.00 57.34 136 TYR A C 1
ATOM 1087 O O . TYR A 1 136 ? 12.985 5.498 -23.027 1.00 57.34 136 TYR A O 1
ATOM 1095 N N . GLN A 1 137 ? 12.803 3.436 -22.239 1.00 51.94 137 GLN A N 1
ATOM 1096 C CA . GLN A 1 137 ? 13.639 2.924 -23.344 1.00 51.94 137 GLN A CA 1
ATOM 1097 C C . GLN A 1 137 ? 12.907 2.591 -24.656 1.00 51.94 137 GLN A C 1
ATOM 1099 O O . GLN A 1 137 ? 13.576 2.486 -25.680 1.00 51.94 137 GLN A O 1
ATOM 1104 N N . ASN A 1 138 ? 11.570 2.475 -24.698 1.00 47.91 138 ASN A N 1
ATOM 1105 C CA . ASN A 1 138 ? 10.924 1.850 -25.870 1.00 47.91 138 ASN A CA 1
ATOM 1106 C C . ASN A 1 138 ? 9.762 2.580 -26.564 1.00 47.91 138 ASN A C 1
ATOM 1108 O O . ASN A 1 138 ? 9.285 2.067 -27.577 1.00 47.91 138 ASN A O 1
ATOM 1112 N N . ARG A 1 139 ? 9.338 3.784 -26.154 1.00 50.12 139 ARG A N 1
ATOM 1113 C CA . ARG A 1 139 ? 8.310 4.508 -26.940 1.00 50.12 139 ARG A CA 1
ATOM 1114 C C . ARG A 1 139 ? 8.848 5.195 -28.200 1.00 50.12 139 ARG A C 1
ATOM 1116 O O . ARG A 1 139 ? 8.106 5.307 -29.166 1.00 50.12 139 ARG A O 1
ATOM 1123 N N . MET A 1 140 ? 10.131 5.562 -28.260 1.00 43.22 140 MET A N 1
ATOM 1124 C CA . MET A 1 140 ? 10.709 6.178 -29.470 1.00 43.22 140 MET A CA 1
ATOM 1125 C C . MET A 1 140 ? 11.094 5.175 -30.571 1.00 43.22 140 MET A C 1
ATOM 1127 O O . MET A 1 140 ? 11.325 5.584 -31.704 1.00 43.22 140 MET A O 1
ATOM 1131 N N . ARG A 1 141 ? 11.142 3.864 -30.288 1.00 42.88 141 ARG A N 1
ATOM 1132 C CA . ARG A 1 141 ? 11.602 2.862 -31.270 1.00 42.88 141 ARG A CA 1
ATOM 1133 C C . ARG A 1 141 ? 10.475 2.152 -32.033 1.00 42.88 141 ARG A C 1
ATOM 1135 O O . ARG A 1 141 ? 10.743 1.553 -33.065 1.00 42.88 141 ARG A O 1
ATOM 1142 N N . ARG A 1 142 ? 9.214 2.268 -31.591 1.00 42.84 142 ARG A N 1
ATOM 1143 C CA . ARG A 1 142 ? 8.026 1.778 -32.329 1.00 42.84 142 ARG A CA 1
ATOM 1144 C C . ARG A 1 142 ? 7.364 2.859 -33.200 1.00 42.84 142 ARG A C 1
ATOM 1146 O O . ARG A 1 142 ? 6.185 2.753 -33.506 1.00 42.84 142 ARG A O 1
ATOM 1153 N N . GLY A 1 143 ? 8.109 3.907 -33.556 1.00 40.53 143 GLY A N 1
ATOM 1154 C CA . GLY A 1 143 ? 7.640 4.990 -34.425 1.00 40.53 143 GLY A CA 1
ATOM 1155 C C . GLY A 1 143 ? 8.282 5.033 -35.811 1.00 40.53 143 GLY A C 1
ATOM 1156 O O . GLY A 1 143 ? 7.835 5.830 -36.616 1.00 40.53 143 GLY A O 1
ATOM 1157 N N . ASN A 1 144 ? 9.303 4.218 -36.109 1.00 43.59 144 ASN A N 1
ATOM 1158 C CA . ASN A 1 144 ? 9.961 4.245 -37.420 1.00 43.59 144 ASN A CA 1
ATOM 1159 C C . ASN A 1 144 ? 10.476 2.863 -37.833 1.00 43.59 144 ASN A C 1
ATOM 1161 O O . ASN A 1 144 ? 11.500 2.400 -37.332 1.00 43.59 144 ASN A O 1
ATOM 1165 N N . SER A 1 145 ? 9.774 2.233 -38.772 1.00 39.56 145 SER A N 1
ATOM 1166 C CA . SER A 1 145 ? 10.266 1.260 -39.764 1.00 39.56 145 SER A CA 1
ATOM 1167 C C . SER A 1 145 ? 9.153 1.094 -40.825 1.00 39.56 145 SER A C 1
ATOM 1169 O O . SER A 1 145 ? 7.987 1.244 -40.471 1.00 39.56 145 SER A O 1
ATOM 1171 N N . PRO A 1 146 ? 9.451 0.762 -42.091 1.00 45.72 146 PRO A N 1
ATOM 1172 C CA . PRO A 1 146 ? 10.040 1.656 -43.091 1.00 45.72 146 PRO A CA 1
ATOM 1173 C C . PRO A 1 146 ? 9.335 1.485 -44.456 1.00 45.72 146 PRO A C 1
ATOM 1175 O O . PRO A 1 146 ? 9.513 0.454 -45.088 1.00 45.72 146 PRO A O 1
ATOM 1178 N N . GLU A 1 147 ? 8.597 2.471 -44.965 1.00 41.81 147 GLU A N 1
ATOM 1179 C CA . GLU A 1 147 ? 8.075 2.395 -46.343 1.00 41.81 147 GLU A CA 1
ATOM 1180 C C . GLU A 1 147 ? 8.201 3.739 -47.056 1.00 41.81 147 GLU A C 1
ATOM 1182 O O . GLU A 1 147 ? 7.326 4.599 -47.015 1.00 41.81 147 GLU A O 1
ATOM 1187 N N . SER A 1 148 ? 9.334 3.904 -47.733 1.00 41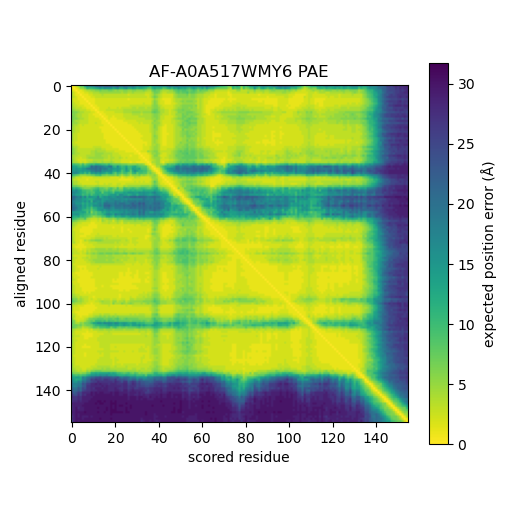.56 148 SER A N 1
ATOM 1188 C CA . SER A 1 148 ? 9.404 4.684 -48.964 1.00 41.56 148 SER A CA 1
ATOM 1189 C C . SER A 1 148 ? 10.517 4.116 -49.847 1.00 41.56 148 SER A C 1
ATOM 1191 O O . SER A 1 148 ? 11.533 4.763 -50.087 1.00 41.56 148 SER A O 1
ATOM 1193 N N . GLU A 1 149 ? 10.325 2.881 -50.304 1.00 45.03 149 GLU A N 1
ATOM 1194 C CA . GLU A 1 149 ? 10.854 2.428 -51.590 1.00 45.03 149 GLU A CA 1
ATOM 1195 C C . GLU A 1 149 ? 9.657 2.192 -52.509 1.00 45.03 149 GLU A C 1
ATOM 1197 O O . GLU A 1 149 ? 9.021 1.152 -52.438 1.00 45.03 149 GLU A O 1
ATOM 1202 N N . GLU A 1 150 ? 9.330 3.189 -53.332 1.00 45.22 150 GLU A N 1
ATOM 1203 C CA . GLU A 1 150 ? 8.783 2.991 -54.680 1.00 45.22 150 GLU A CA 1
ATOM 1204 C C . GLU A 1 150 ? 8.809 4.336 -55.426 1.00 45.22 150 GLU A C 1
ATOM 1206 O O . GLU A 1 150 ? 7.830 5.070 -55.521 1.00 45.22 150 GLU A O 1
ATOM 1211 N N . THR A 1 151 ? 9.973 4.690 -55.973 1.00 41.28 151 THR A N 1
ATOM 1212 C CA . THR A 1 151 ? 10.045 5.578 -57.142 1.00 41.28 151 THR A CA 1
ATOM 1213 C C . THR A 1 151 ? 10.871 4.901 -58.221 1.00 41.28 151 THR A C 1
ATOM 1215 O O . THR A 1 151 ? 12.021 5.229 -58.496 1.00 41.28 151 THR A O 1
ATOM 1218 N N . GLY A 1 152 ? 10.233 3.921 -58.851 1.00 36.84 152 GLY A N 1
ATOM 1219 C CA . GLY A 1 152 ? 10.654 3.357 -60.118 1.00 36.84 152 GLY A CA 1
ATOM 1220 C C . GLY A 1 152 ? 9.434 3.060 -60.976 1.00 36.84 152 GLY A C 1
ATOM 1221 O O . GLY A 1 152 ? 8.933 1.946 -60.950 1.00 36.84 152 GLY A O 1
ATOM 1222 N N . SER A 1 153 ? 8.969 4.036 -61.759 1.00 38.22 153 SER A N 1
ATOM 1223 C CA . SER A 1 153 ? 8.291 3.725 -63.018 1.00 38.22 153 SER A CA 1
ATOM 1224 C C . SER A 1 153 ? 8.478 4.855 -64.023 1.00 38.22 153 SER A C 1
ATOM 1226 O O . SER A 1 153 ? 8.180 6.017 -63.754 1.00 38.22 153 SER A O 1
ATOM 1228 N N . ALA A 1 154 ? 9.019 4.470 -65.173 1.00 40.12 154 ALA A N 1
ATOM 1229 C CA . ALA A 1 154 ? 9.224 5.284 -66.354 1.00 40.12 154 ALA A CA 1
ATOM 1230 C C . ALA A 1 154 ? 7.896 5.744 -66.974 1.00 40.12 154 ALA A C 1
ATOM 1232 O O . ALA A 1 154 ? 6.927 4.984 -66.966 1.00 40.12 154 ALA A O 1
ATOM 1233 N N . HIS A 1 155 ? 7.903 6.941 -67.568 1.00 39.06 155 HIS A N 1
ATOM 1234 C CA . HIS A 1 155 ? 7.474 7.183 -68.949 1.00 39.06 155 HIS A CA 1
ATOM 1235 C C . HIS A 1 155 ? 7.972 8.540 -69.449 1.00 39.06 155 HIS A C 1
ATOM 1237 O O . HIS A 1 155 ? 7.933 9.511 -68.662 1.00 39.06 155 HIS A O 1
#

Mean predicted aligned error: 9.38 Å

Organism: NCBI:txid2605989

Foldseek 3Di:
DFWAKKKKKFAQDADDPVLQVVLQVVLCVVLHLVFFDDDSSTQKDWDDLVNQVLADPVSNPGNTMMIGGTPFGDDDDLRLGGQLVSVLVSQVSSVVRPPRMWMWIDTPPPSDIDTCDPVNNVVSVVVCVVCPSPHDDPPVPVPDDDDDPDDDDDD

Secondary structure (DSSP, 8-state):
-PPBEEEEEEESSPPPHHHHHHHHHHHHHHH-GGGB-SGGG-SEEEEPGGGGGGS-TTTTT-SEEEEE-BSSBPEETTEETS-HHHHHHHHHHHHHHSTTEEEEEEETTT--EEE--HHHHHHHHHHHHHHTT-TTSSTTTTT------------

Nearest PDB structures (foldseek):
  3et6-assembly1_B  TM=3.621E-01  e=1.876E-01  Chlamydomonas reinhardtii
  1yvu-assembly1_A  TM=2.634E-01  e=7.554E-01  Aquifex aeolicus VF5
  1j2p-assembly1_B  TM=2.461E-01  e=8.526E-01  Archaeoglobus fulgidus

pLDDT: mean 80.93, std 18.79, range [36.84, 98.19]